Protein AF-A0A523XLY7-F1 (afdb_monomer_lite)

Foldseek 3Di:
DFAKFWDFADAPPADGAWIWIDGPPDDTDIAGDVRPAPVNVVVSVVVSCVVDPQHEYEYAPDVVVSNCVNHVDPDLVVHQYFHLLLVCVVQHPDPDDDLVVLCVVVVPDDDDDDDSVLLNCLCPVPDPVSVVSNVSRSNSSSVSRVVSVVCCCPVRVDDPVNRSVRGD

Organism: NCBI:txid2250710

Secondary structure (DSSP, 8-state):
---EEEEEEEETTTEEEEEEEEETTS--EEEEGGG--HHHHHHHHHHHHTTSSS-EEEESSSHHHHHHHHHT--HHHHSEEEEHHHHHHHHS--S---HHHHHHHTT---S----HHHHHHHHHT--HHHHHHHHHHHHHHHHHHHHHHHHHHHHS---HHHHHHT--

Radius of gyration: 15.51 Å; chains: 1; bounding box: 39×37×37 Å

pLDDT: mean 92.85, std 6.53, range [57.5, 97.5]

Sequence (168 aa):
MADVFIDCEWVSGEYLTILGAYSFGQRKLQLYDKTLTAGRFTRFLARCCARAPGVFLFAHGPDIGRIERYFGLDLKKQYCCVNTQTAFRKFTNFRNVSLDHLEKHFGLPRRHILSATDIDVLWTSGNRTDRRQVLEYNHEDCMNLWRLIRILKREHGITKAELKSIAM

InterPro domains:
  IPR012337 Ribonuclease H-like superfamily [SSF53098] (76-152)
  IPR036397 Ribonuclease H superfamily [G3DSA:3.30.420.10] (62-167)
  IPR038720 YprB, ribonuclease H-like domain [PF13482] (5-151)

Structure (mmCIF, N/CA/C/O backbone):
data_AF-A0A523XLY7-F1
#
_entry.id   AF-A0A523XLY7-F1
#
loop_
_atom_site.group_PDB
_atom_site.id
_atom_site.type_symbol
_atom_site.label_atom_id
_atom_site.label_alt_id
_atom_site.label_comp_id
_atom_site.label_asym_id
_atom_site.label_entity_id
_atom_site.label_seq_id
_atom_site.pdbx_PDB_ins_code
_atom_site.Cartn_x
_atom_site.Cartn_y
_atom_site.Cartn_z
_atom_site.occupancy
_atom_site.B_iso_or_equiv
_atom_site.auth_seq_id
_atom_site.auth_comp_id
_atom_site.auth_asym_id
_atom_site.auth_atom_id
_atom_site.pdbx_PDB_model_num
ATOM 1 N N . MET A 1 1 ? -3.424 -10.387 13.607 1.00 57.50 1 MET A N 1
ATOM 2 C CA . MET A 1 1 ? -4.388 -10.030 12.541 1.00 57.50 1 MET A CA 1
ATOM 3 C C . MET A 1 1 ? -3.685 -10.105 11.203 1.00 57.50 1 MET A C 1
ATOM 5 O O . MET A 1 1 ? -2.548 -9.658 11.136 1.00 57.50 1 MET A O 1
ATOM 9 N N . ALA A 1 2 ? -4.339 -10.671 10.190 1.00 82.81 2 ALA A N 1
ATOM 10 C CA . ALA A 1 2 ? -3.799 -10.846 8.839 1.00 82.81 2 ALA A CA 1
ATOM 11 C C . ALA A 1 2 ? -4.190 -9.690 7.893 1.00 82.81 2 ALA A C 1
ATOM 13 O O . ALA A 1 2 ? -4.467 -9.926 6.722 1.00 82.81 2 ALA A O 1
ATOM 14 N N . ASP A 1 3 ? -4.270 -8.464 8.428 1.00 93.81 3 ASP A N 1
ATOM 15 C CA . ASP A 1 3 ? -4.510 -7.260 7.623 1.00 93.81 3 ASP A CA 1
ATOM 16 C C . ASP A 1 3 ? -3.391 -7.102 6.588 1.00 93.81 3 ASP A C 1
ATOM 18 O O . ASP A 1 3 ? -2.232 -7.429 6.871 1.00 93.81 3 ASP A O 1
ATOM 22 N N . VAL A 1 4 ? -3.742 -6.591 5.411 1.00 95.81 4 VAL A N 1
ATOM 23 C CA . VAL A 1 4 ? -2.815 -6.414 4.294 1.00 95.81 4 VAL A CA 1
ATOM 24 C C . VAL A 1 4 ? -2.578 -4.927 4.063 1.00 95.81 4 VAL A C 1
ATOM 26 O O . VAL A 1 4 ? -3.523 -4.150 3.998 1.00 95.81 4 VAL A O 1
ATOM 29 N N . PHE A 1 5 ? -1.316 -4.545 3.925 1.00 96.81 5 PHE A N 1
ATOM 30 C CA . PHE A 1 5 ? -0.851 -3.177 3.720 1.00 96.81 5 PHE A CA 1
ATOM 31 C C . PHE A 1 5 ? -0.189 -3.115 2.357 1.00 96.81 5 PHE A C 1
ATOM 33 O O . PHE A 1 5 ? 0.734 -3.888 2.103 1.00 96.81 5 PHE A O 1
ATOM 40 N N . ILE A 1 6 ? -0.716 -2.272 1.481 1.00 97.31 6 ILE A N 1
ATOM 41 C CA . ILE A 1 6 ? -0.417 -2.243 0.055 1.00 97.31 6 ILE A CA 1
ATOM 42 C C . ILE A 1 6 ? 0.145 -0.874 -0.287 1.00 97.31 6 ILE A C 1
ATOM 44 O O . ILE A 1 6 ? -0.385 0.138 0.172 1.00 97.31 6 ILE A O 1
ATOM 48 N N . ASP A 1 7 ? 1.178 -0.886 -1.113 1.00 96.75 7 ASP A N 1
ATOM 49 C CA . ASP A 1 7 ? 1.791 0.305 -1.678 1.00 96.75 7 ASP A CA 1
ATOM 50 C C . ASP A 1 7 ? 2.212 0.029 -3.128 1.00 96.75 7 ASP A C 1
ATOM 52 O O . ASP A 1 7 ? 2.658 -1.084 -3.448 1.00 96.75 7 ASP A O 1
ATOM 56 N N . CYS A 1 8 ? 2.022 1.003 -4.015 1.00 95.31 8 CYS A N 1
ATOM 57 C CA . CYS A 1 8 ? 2.302 0.867 -5.441 1.00 95.31 8 CYS A CA 1
ATOM 58 C C . CYS A 1 8 ? 3.217 1.969 -5.967 1.00 95.31 8 CYS A C 1
ATOM 60 O O . CYS A 1 8 ? 2.918 3.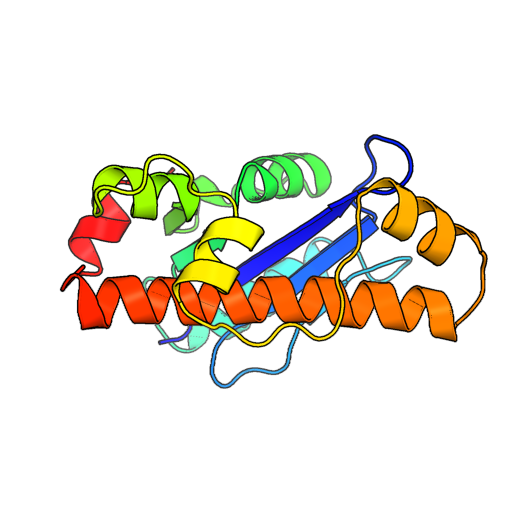148 -5.805 1.00 95.31 8 CYS A O 1
ATOM 62 N N . GLU A 1 9 ? 4.213 1.569 -6.757 1.00 93.56 9 GLU A N 1
ATOM 63 C CA . GLU A 1 9 ? 5.060 2.503 -7.498 1.00 93.56 9 GLU A CA 1
ATOM 64 C C . GLU A 1 9 ? 4.681 2.569 -8.973 1.00 93.56 9 GLU A C 1
ATOM 66 O O . GLU A 1 9 ? 4.384 1.553 -9.623 1.00 93.56 9 GLU A O 1
ATOM 71 N N . TRP A 1 10 ? 4.748 3.787 -9.503 1.00 87.12 10 TRP A N 1
ATOM 72 C CA . TRP A 1 10 ? 4.351 4.145 -10.858 1.00 87.12 10 TRP A CA 1
ATOM 73 C C . TRP A 1 10 ? 5.535 4.814 -11.541 1.00 87.12 10 TRP A C 1
ATOM 75 O O . TRP A 1 10 ? 5.907 5.920 -11.163 1.00 87.12 10 TRP A O 1
ATOM 85 N N . VAL A 1 11 ? 6.116 4.143 -12.533 1.00 82.69 11 VAL A N 1
ATOM 86 C CA . VAL A 1 11 ? 7.225 4.688 -13.318 1.00 82.69 11 VAL A CA 1
ATOM 87 C C . VAL A 1 11 ? 6.699 5.206 -14.650 1.00 82.69 11 VAL A C 1
ATOM 89 O O . VAL A 1 11 ? 5.851 4.566 -15.278 1.00 82.69 11 VAL A O 1
ATOM 92 N N . SER A 1 12 ? 7.203 6.357 -15.097 1.00 74.62 12 SER A N 1
ATOM 93 C CA . SER A 1 12 ? 6.846 6.962 -16.392 1.00 74.62 12 SER A CA 1
ATOM 94 C C . SER A 1 12 ? 5.341 7.222 -16.568 1.00 74.62 12 SER A C 1
ATOM 96 O O . SER A 1 12 ? 4.767 7.009 -17.635 1.00 74.62 12 SER A O 1
ATOM 98 N N . GLY A 1 13 ? 4.688 7.700 -15.511 1.00 66.81 13 GLY A N 1
ATOM 99 C CA . GLY A 1 13 ? 3.383 8.351 -15.610 1.00 66.81 13 GLY A CA 1
ATOM 100 C C . GLY A 1 13 ? 2.163 7.483 -15.318 1.00 66.81 13 GLY A C 1
ATOM 101 O O . GLY A 1 13 ? 1.298 7.974 -14.604 1.00 66.81 13 GLY A O 1
ATOM 102 N N . GLU A 1 14 ? 2.043 6.234 -15.793 1.00 60.19 14 GLU A N 1
ATOM 103 C CA . GLU A 1 14 ? 0.749 5.518 -15.650 1.00 60.19 14 GLU A CA 1
ATOM 104 C C . GLU A 1 14 ? 0.785 3.991 -15.479 1.00 60.19 14 GLU A C 1
ATOM 106 O O . GLU A 1 14 ? -0.225 3.408 -15.072 1.00 60.19 14 GLU A O 1
ATOM 111 N N . TYR A 1 15 ? 1.904 3.304 -15.723 1.00 73.25 15 TYR A N 1
ATOM 112 C CA . TYR A 1 15 ? 1.916 1.842 -15.614 1.00 73.25 15 TYR A CA 1
ATOM 113 C C . TYR A 1 15 ? 2.251 1.402 -14.186 1.00 73.25 15 TYR A C 1
ATOM 115 O O . TYR A 1 15 ? 3.278 1.803 -13.631 1.00 73.25 15 TYR A O 1
ATOM 123 N N . LEU A 1 16 ? 1.399 0.559 -13.583 1.00 84.94 16 LEU A N 1
ATOM 124 C CA . LEU A 1 16 ? 1.731 -0.103 -12.317 1.00 84.94 16 LEU A CA 1
ATOM 125 C C . LEU A 1 16 ? 3.053 -0.819 -12.529 1.00 84.94 16 LEU A C 1
ATOM 127 O O . LEU A 1 16 ? 3.149 -1.709 -13.370 1.00 84.94 16 LEU A O 1
ATOM 131 N N . THR A 1 17 ? 4.080 -0.391 -11.811 1.00 90.75 17 THR A N 1
ATOM 132 C CA . THR A 1 17 ? 5.438 -0.881 -12.034 1.00 90.75 17 THR A CA 1
ATOM 133 C C . THR A 1 17 ? 5.833 -1.832 -10.922 1.00 90.75 17 THR A C 1
ATOM 135 O O . THR A 1 17 ? 6.392 -2.903 -11.175 1.00 90.75 17 THR A O 1
ATOM 138 N N . ILE A 1 18 ? 5.478 -1.466 -9.692 1.00 95.06 18 ILE A N 1
ATOM 139 C CA . ILE A 1 18 ? 5.724 -2.267 -8.503 1.00 95.06 18 ILE A CA 1
ATOM 140 C C . ILE A 1 18 ? 4.448 -2.292 -7.677 1.00 95.06 18 ILE A C 1
ATOM 142 O O . ILE A 1 18 ? 3.858 -1.253 -7.409 1.00 95.06 18 ILE A O 1
ATOM 146 N N . LEU A 1 19 ? 4.045 -3.484 -7.251 1.00 97.06 19 LEU A N 1
ATOM 147 C CA . LEU A 1 19 ? 3.040 -3.677 -6.215 1.00 97.06 19 LEU A CA 1
ATOM 148 C C . LEU A 1 19 ? 3.710 -4.342 -5.018 1.00 97.06 19 LEU A C 1
ATOM 150 O O . LEU A 1 19 ? 4.097 -5.515 -5.080 1.00 97.06 19 LEU A O 1
ATOM 154 N N . GLY A 1 20 ? 3.815 -3.596 -3.928 1.00 97.44 20 GLY A N 1
ATOM 155 C CA . GLY A 1 20 ? 4.193 -4.083 -2.613 1.00 97.44 20 GLY A CA 1
ATOM 156 C C . GLY A 1 20 ? 2.962 -4.498 -1.816 1.00 97.44 20 GLY A C 1
ATOM 157 O O . GLY A 1 20 ? 1.923 -3.842 -1.850 1.00 97.44 20 GLY A O 1
ATOM 158 N N . ALA A 1 21 ? 3.064 -5.605 -1.085 1.00 97.06 21 ALA A N 1
ATOM 159 C CA . ALA A 1 21 ? 2.098 -5.931 -0.050 1.00 97.06 21 ALA A CA 1
ATOM 160 C C . ALA A 1 21 ? 2.766 -6.593 1.159 1.00 97.06 21 ALA A C 1
ATOM 162 O O . ALA A 1 21 ? 3.637 -7.465 1.047 1.00 97.06 21 ALA A O 1
ATOM 163 N N . TYR A 1 22 ? 2.311 -6.205 2.342 1.00 95.56 22 TYR A N 1
ATOM 164 C CA . TYR A 1 22 ? 2.765 -6.725 3.621 1.00 95.56 22 TYR A CA 1
ATOM 165 C C . TYR A 1 22 ? 1.580 -7.215 4.451 1.00 95.56 22 TYR A C 1
ATOM 167 O O . TYR A 1 22 ? 0.531 -6.588 4.491 1.00 95.56 22 TYR A O 1
ATOM 175 N N . SER A 1 23 ? 1.755 -8.336 5.146 1.00 93.56 23 SER A N 1
ATOM 176 C CA . SER A 1 23 ? 0.826 -8.820 6.168 1.00 93.56 23 SER A CA 1
ATOM 177 C C . SER A 1 23 ? 1.646 -9.377 7.320 1.00 93.56 23 SER A C 1
ATOM 179 O O . SER A 1 23 ? 2.569 -10.168 7.110 1.00 93.56 23 SER A O 1
ATOM 181 N N . PHE A 1 24 ? 1.292 -9.015 8.552 1.00 88.56 24 PHE A N 1
ATOM 182 C CA . PHE A 1 24 ? 2.015 -9.487 9.732 1.00 88.56 24 PHE A CA 1
ATOM 183 C C . PHE A 1 24 ? 1.993 -11.024 9.822 1.00 88.56 24 PHE A C 1
ATOM 185 O O . PHE A 1 24 ? 0.941 -11.654 9.687 1.00 88.56 24 PHE A O 1
ATOM 192 N N . GLY A 1 25 ? 3.159 -11.635 10.048 1.00 82.19 25 GLY A N 1
ATOM 193 C CA . GLY A 1 25 ? 3.312 -13.094 10.110 1.00 82.19 25 GLY A CA 1
ATOM 194 C C . GLY A 1 25 ? 3.275 -13.814 8.752 1.00 82.19 25 GLY A C 1
ATOM 195 O O . GLY A 1 25 ? 3.150 -15.041 8.728 1.00 82.19 25 GLY A O 1
ATOM 196 N N . GLN A 1 26 ? 3.358 -13.082 7.636 1.00 78.00 26 GLN A N 1
ATOM 197 C CA . GLN A 1 26 ? 3.558 -13.602 6.277 1.00 78.00 26 GLN A CA 1
ATOM 198 C C . GLN A 1 26 ? 4.867 -13.059 5.684 1.00 78.00 26 GLN A C 1
ATOM 200 O O . GLN A 1 26 ? 5.437 -12.084 6.174 1.00 78.00 26 GLN A O 1
ATOM 205 N N . ARG A 1 27 ? 5.344 -13.690 4.604 1.00 74.25 27 ARG A N 1
ATOM 206 C CA . ARG A 1 27 ? 6.435 -13.135 3.792 1.00 74.25 27 ARG A CA 1
ATOM 207 C C . ARG A 1 27 ? 5.925 -11.932 2.997 1.00 74.25 27 ARG A C 1
ATOM 209 O O . ARG A 1 27 ? 4.796 -11.958 2.513 1.00 74.25 27 ARG A O 1
ATOM 216 N N . LYS A 1 28 ? 6.779 -10.915 2.844 1.00 88.56 28 LYS A N 1
ATOM 217 C CA . LYS A 1 28 ? 6.533 -9.770 1.959 1.00 88.56 28 LYS A CA 1
ATOM 218 C C . LYS A 1 28 ? 6.194 -10.236 0.539 1.00 88.56 28 LYS A C 1
ATOM 220 O O . LYS A 1 28 ? 6.795 -11.196 0.049 1.00 88.56 28 LYS A O 1
ATOM 225 N N . LEU A 1 29 ? 5.263 -9.548 -0.112 1.00 95.06 29 LEU A N 1
ATOM 226 C CA . LEU A 1 29 ? 4.994 -9.677 -1.538 1.00 95.06 29 LEU A CA 1
ATOM 227 C C . LEU A 1 29 ? 5.517 -8.425 -2.234 1.00 95.06 29 LEU A C 1
ATOM 229 O O . LEU A 1 29 ? 5.206 -7.317 -1.815 1.00 95.06 29 LEU A O 1
ATOM 233 N N . GLN A 1 30 ? 6.292 -8.610 -3.295 1.00 96.62 30 GLN A N 1
ATOM 234 C CA . GLN A 1 30 ? 6.648 -7.538 -4.216 1.00 96.62 30 GLN A CA 1
ATOM 235 C C . GLN A 1 30 ? 6.505 -8.093 -5.624 1.00 96.62 30 GLN A C 1
ATOM 237 O O . GLN A 1 30 ? 7.129 -9.104 -5.957 1.00 96.62 30 GLN A O 1
ATOM 242 N N . LEU A 1 31 ? 5.625 -7.486 -6.410 1.00 96.56 31 LEU A N 1
ATOM 243 C CA . LEU A 1 31 ? 5.357 -7.868 -7.785 1.00 96.56 31 LEU A CA 1
ATOM 244 C C . LEU A 1 31 ? 5.833 -6.754 -8.714 1.00 96.56 31 LEU A C 1
ATOM 246 O O . LEU A 1 31 ? 5.477 -5.602 -8.522 1.00 96.56 31 LEU A O 1
ATOM 250 N N . TYR A 1 32 ? 6.632 -7.117 -9.706 1.00 95.00 32 TYR A N 1
ATOM 251 C CA . TYR A 1 32 ? 7.203 -6.237 -10.728 1.00 95.00 32 TYR A CA 1
ATOM 252 C C . TYR A 1 32 ? 7.600 -7.053 -11.970 1.00 95.00 32 TYR A C 1
ATOM 254 O O . TYR A 1 32 ? 7.709 -8.287 -11.907 1.00 95.00 32 TYR A O 1
ATOM 262 N N . ASP A 1 33 ? 7.816 -6.394 -13.107 1.00 92.31 33 ASP A N 1
ATOM 263 C CA . ASP A 1 33 ? 8.094 -7.035 -14.403 1.00 92.31 33 ASP A CA 1
ATOM 264 C C . ASP A 1 33 ? 7.093 -8.177 -14.698 1.00 92.31 33 ASP A C 1
ATOM 266 O O . ASP A 1 33 ? 5.896 -8.082 -14.429 1.00 92.31 33 ASP A O 1
ATOM 270 N N . LYS A 1 34 ? 7.588 -9.331 -15.162 1.00 93.94 34 LYS A N 1
ATOM 271 C CA . LYS A 1 34 ? 6.804 -10.545 -15.444 1.00 93.94 34 LYS A CA 1
ATOM 272 C C . LYS A 1 34 ? 6.078 -11.116 -14.222 1.00 93.94 34 LYS A C 1
ATOM 274 O O . LYS A 1 34 ? 5.293 -12.053 -14.353 1.00 93.94 34 LYS A O 1
ATOM 279 N N . THR A 1 35 ? 6.386 -10.639 -13.015 1.00 95.81 35 THR A N 1
ATOM 280 C CA . THR A 1 35 ? 5.742 -11.118 -11.790 1.00 95.81 35 THR A CA 1
ATOM 281 C C . THR A 1 35 ? 4.478 -10.349 -11.431 1.00 95.81 35 THR A C 1
ATOM 283 O O . THR A 1 35 ? 3.646 -10.893 -10.697 1.00 95.81 35 THR A O 1
ATOM 286 N N . LEU A 1 36 ? 4.299 -9.156 -12.001 1.00 95.75 36 LEU A N 1
ATOM 287 C CA . LEU A 1 36 ? 3.145 -8.291 -11.811 1.00 95.75 36 LEU A CA 1
ATOM 288 C C . LEU A 1 36 ? 1.911 -8.856 -12.515 1.00 95.75 36 LEU A C 1
ATOM 290 O O . LEU A 1 36 ? 1.595 -8.541 -13.653 1.00 95.75 36 LEU A O 1
ATOM 294 N N . THR A 1 37 ? 1.232 -9.765 -11.819 1.00 96.31 37 THR A N 1
ATOM 295 C CA . THR A 1 37 ? 0.091 -10.513 -12.349 1.00 96.31 37 THR A CA 1
ATOM 296 C C . THR A 1 37 ? -1.020 -10.599 -11.312 1.00 96.31 37 THR A C 1
ATOM 298 O O . THR A 1 37 ? -0.758 -10.867 -10.132 1.00 96.31 37 THR A O 1
ATOM 301 N N . ALA A 1 38 ? -2.268 -10.473 -11.771 1.00 96.56 38 ALA A N 1
ATOM 302 C CA . ALA A 1 38 ? -3.457 -10.586 -10.928 1.00 96.56 38 ALA A CA 1
ATOM 303 C C . ALA A 1 38 ? -3.452 -11.899 -10.130 1.00 96.56 38 ALA A C 1
ATOM 305 O O . ALA A 1 38 ? -3.620 -11.895 -8.916 1.00 96.56 38 ALA A O 1
ATOM 306 N N . GLY A 1 39 ? -3.140 -13.024 -10.784 1.00 97.44 39 GLY A N 1
ATOM 307 C CA . GLY A 1 39 ? -3.122 -14.344 -10.147 1.00 97.44 39 GLY A CA 1
ATOM 308 C C . GLY A 1 39 ? -2.077 -14.510 -9.036 1.00 97.44 39 GLY A C 1
ATOM 309 O O . GLY A 1 39 ? -2.242 -15.345 -8.146 1.00 97.44 39 GLY A O 1
ATOM 310 N N . ARG A 1 40 ? -0.964 -13.764 -9.048 1.00 96.50 40 ARG A N 1
ATOM 311 C CA . ARG A 1 40 ? -0.021 -13.766 -7.912 1.00 96.50 40 ARG A CA 1
ATOM 312 C C . ARG A 1 40 ? -0.547 -12.923 -6.761 1.00 96.50 40 ARG A C 1
ATOM 314 O O . ARG A 1 40 ? -0.470 -13.375 -5.620 1.00 96.50 40 ARG A O 1
ATOM 321 N N . PHE A 1 41 ? -1.123 -11.766 -7.067 1.00 96.44 41 PHE A N 1
ATOM 322 C CA . PHE A 1 41 ? -1.703 -10.887 -6.064 1.00 96.44 41 PHE A CA 1
ATOM 323 C C . PHE A 1 41 ? -2.912 -11.528 -5.362 1.00 96.44 41 PHE A C 1
ATOM 325 O O . PHE A 1 41 ? -2.923 -11.640 -4.138 1.00 96.44 41 PHE A O 1
ATOM 332 N N . THR A 1 42 ? -3.872 -12.078 -6.107 1.00 95.25 42 THR A N 1
ATOM 333 C CA . THR A 1 42 ? -5.063 -12.733 -5.536 1.00 95.25 42 THR A CA 1
ATOM 334 C C . THR A 1 42 ? -4.712 -13.968 -4.708 1.00 95.25 42 THR A C 1
ATOM 336 O O . THR A 1 42 ? -5.287 -14.174 -3.642 1.00 95.25 42 THR A O 1
ATOM 339 N N . ARG A 1 43 ? -3.709 -14.764 -5.115 1.00 94.31 43 ARG A N 1
ATOM 340 C CA . ARG A 1 43 ? -3.206 -15.884 -4.295 1.00 94.31 43 ARG A CA 1
ATOM 341 C C . ARG A 1 43 ? -2.608 -15.422 -2.971 1.00 94.31 43 ARG A C 1
ATOM 343 O O . ARG A 1 43 ? -2.763 -16.116 -1.968 1.00 94.31 43 ARG A O 1
ATOM 350 N N . PHE A 1 44 ? -1.916 -14.286 -2.956 1.00 93.88 44 PHE A N 1
ATOM 351 C CA . PHE A 1 44 ? -1.422 -13.703 -1.713 1.00 93.88 44 PHE A CA 1
ATOM 352 C C . PHE A 1 44 ? -2.586 -13.267 -0.812 1.00 93.88 44 PHE A C 1
ATOM 354 O O . PHE A 1 44 ? -2.635 -13.682 0.346 1.00 93.88 44 PHE A O 1
ATOM 361 N N . LEU A 1 45 ? -3.573 -12.546 -1.357 1.00 93.00 45 LEU A N 1
ATOM 362 C CA . LEU A 1 45 ? -4.767 -12.134 -0.609 1.00 93.00 45 LEU A CA 1
ATOM 363 C C . LEU A 1 45 ? -5.540 -13.331 -0.039 1.00 93.00 45 LEU A C 1
ATOM 365 O O . LEU A 1 45 ? -5.882 -13.334 1.143 1.00 93.00 45 LEU A O 1
ATOM 369 N N . ALA A 1 46 ? -5.745 -14.389 -0.830 1.00 91.44 46 ALA A N 1
ATOM 370 C CA . ALA A 1 46 ? -6.417 -15.610 -0.387 1.00 91.44 46 ALA A CA 1
ATOM 371 C C . ALA A 1 46 ? -5.698 -16.271 0.802 1.00 91.44 46 ALA A C 1
ATOM 373 O O . ALA A 1 46 ? -6.338 -16.682 1.771 1.00 91.44 46 ALA A O 1
ATOM 374 N N . ARG A 1 47 ? -4.357 -16.314 0.783 1.00 90.00 47 ARG A N 1
ATOM 375 C CA . ARG A 1 47 ? -3.551 -16.832 1.904 1.00 90.00 47 ARG A CA 1
ATOM 376 C C . ARG A 1 47 ? -3.666 -15.977 3.162 1.00 90.00 47 ARG A C 1
ATOM 378 O O . ARG A 1 47 ? -3.609 -16.522 4.263 1.00 90.00 47 ARG A O 1
ATOM 385 N N . CYS A 1 48 ? -3.794 -14.659 3.029 1.00 90.00 48 CYS A N 1
ATOM 386 C CA . CYS A 1 48 ? -4.048 -13.779 4.169 1.00 90.00 48 CYS A CA 1
ATOM 387 C C . CYS A 1 48 ? -5.448 -14.021 4.751 1.00 90.00 48 CYS A C 1
ATOM 389 O O . CYS A 1 48 ? -5.581 -14.190 5.963 1.00 90.00 48 CYS A O 1
ATOM 391 N N . CYS A 1 49 ? -6.465 -14.144 3.896 1.00 86.19 49 CYS A N 1
ATOM 392 C CA . CYS A 1 49 ? -7.858 -14.347 4.304 1.00 86.19 49 CYS A CA 1
ATOM 393 C C . CYS A 1 49 ? -8.110 -15.701 4.968 1.00 86.19 49 CYS A C 1
ATOM 395 O O . CYS A 1 49 ? -8.843 -15.769 5.951 1.00 86.19 49 CYS A O 1
ATOM 397 N N . ALA A 1 50 ? -7.446 -16.766 4.511 1.00 85.31 50 ALA A N 1
ATOM 398 C CA . ALA A 1 50 ? -7.553 -18.091 5.123 1.00 85.31 50 ALA A CA 1
ATOM 399 C C . ALA A 1 50 ? -7.147 -18.111 6.612 1.00 85.31 50 ALA A C 1
ATOM 401 O O . ALA A 1 50 ? -7.555 -18.997 7.354 1.00 85.31 50 ALA A O 1
ATOM 402 N N . ARG A 1 51 ? -6.347 -17.135 7.067 1.00 75.94 51 ARG A N 1
ATOM 403 C CA . ARG A 1 51 ? -5.881 -17.045 8.460 1.00 75.94 51 ARG A CA 1
ATOM 404 C C . ARG A 1 51 ? -6.809 -16.248 9.368 1.00 75.94 51 ARG A C 1
ATOM 406 O O . ARG A 1 51 ? -6.685 -16.360 10.585 1.00 75.94 51 ARG A O 1
ATOM 413 N N . ALA A 1 52 ? -7.658 -15.389 8.810 1.00 75.94 52 ALA A N 1
ATOM 414 C CA . ALA A 1 52 ? -8.563 -14.554 9.585 1.00 75.94 52 ALA A CA 1
ATOM 415 C C . ALA A 1 52 ? -9.722 -14.059 8.705 1.00 75.94 52 ALA A C 1
ATOM 417 O O . ALA A 1 52 ? -9.467 -13.322 7.754 1.00 75.94 52 ALA A O 1
ATOM 418 N N . PRO A 1 53 ? -10.987 -14.372 9.027 1.00 74.75 53 PRO A N 1
ATOM 419 C CA . PRO A 1 53 ? -12.116 -13.727 8.367 1.00 74.75 53 PRO A CA 1
ATOM 420 C C . PRO A 1 53 ? -12.130 -12.217 8.668 1.00 74.75 53 PRO A C 1
ATOM 422 O O . PRO A 1 53 ? -11.761 -11.778 9.762 1.00 74.75 53 PRO A O 1
ATOM 425 N N . GLY A 1 54 ? -12.554 -11.414 7.686 1.00 81.25 54 GLY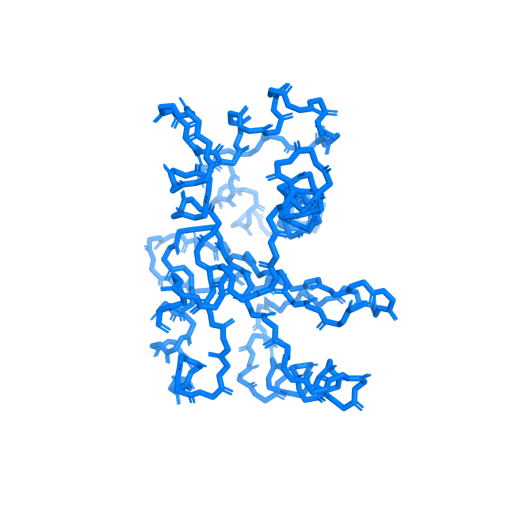 A N 1
ATOM 426 C CA . GLY A 1 54 ? -12.623 -9.952 7.809 1.00 81.25 54 GLY A CA 1
ATOM 427 C C . GLY A 1 54 ? -11.265 -9.245 7.710 1.00 81.25 54 GLY A C 1
ATOM 428 O O . GLY A 1 54 ? -10.977 -8.363 8.521 1.00 81.25 54 GLY A O 1
ATOM 429 N N . VAL A 1 55 ? -10.425 -9.656 6.752 1.00 88.56 55 VAL A N 1
ATOM 430 C CA . VAL A 1 55 ? -9.168 -8.968 6.408 1.00 88.56 55 VAL A CA 1
ATOM 431 C C . VAL A 1 55 ? -9.459 -7.571 5.870 1.00 88.56 55 VAL A C 1
ATOM 433 O O . VAL A 1 55 ? -10.306 -7.395 4.994 1.00 88.56 55 VAL A O 1
ATOM 436 N N . PHE A 1 56 ? -8.716 -6.592 6.378 1.00 95.19 56 PHE A N 1
ATOM 437 C CA . PHE A 1 56 ? -8.691 -5.244 5.829 1.00 95.19 56 PHE A CA 1
ATOM 438 C C . PHE A 1 56 ? -7.557 -5.108 4.815 1.00 95.19 56 PHE A C 1
ATOM 440 O O . PHE A 1 56 ? -6.461 -5.635 5.035 1.00 95.19 56 PHE A O 1
ATOM 447 N N . LEU A 1 57 ? -7.817 -4.371 3.736 1.00 96.69 57 LEU A N 1
ATOM 448 C CA . LEU A 1 57 ? -6.789 -3.909 2.808 1.00 96.69 57 LEU A CA 1
ATOM 449 C C . LEU A 1 57 ? -6.534 -2.428 3.074 1.00 96.69 57 LEU A C 1
ATOM 451 O O . LEU A 1 57 ? -7.422 -1.602 2.881 1.00 96.69 57 LEU A O 1
ATOM 455 N N . PHE A 1 58 ? -5.331 -2.093 3.514 1.00 97.50 58 PHE A N 1
ATOM 456 C CA . PHE A 1 58 ? -4.905 -0.723 3.753 1.00 97.50 58 PHE A CA 1
ATOM 457 C C . PHE A 1 58 ? -4.013 -0.252 2.616 1.00 97.50 58 PHE A C 1
ATOM 459 O O . PHE A 1 58 ? -3.072 -0.948 2.248 1.00 97.50 58 PHE A O 1
ATOM 466 N N . ALA A 1 59 ? -4.277 0.948 2.116 1.00 97.06 59 ALA A N 1
ATOM 467 C CA . ALA A 1 59 ? -3.395 1.644 1.189 1.00 97.06 59 ALA A CA 1
ATOM 468 C C . ALA A 1 59 ? -3.315 3.127 1.548 1.00 97.06 59 ALA A C 1
ATOM 470 O O . ALA A 1 59 ? -4.215 3.670 2.202 1.00 97.06 59 ALA A O 1
ATOM 471 N N . HIS A 1 60 ? -2.241 3.788 1.129 1.00 93.44 60 HIS A N 1
ATOM 472 C CA . HIS A 1 60 ? -2.087 5.227 1.282 1.00 93.44 60 HIS A CA 1
ATOM 473 C C . HIS A 1 60 ? -2.428 5.924 -0.035 1.00 93.44 60 HIS A C 1
ATOM 475 O O . HIS A 1 60 ? -1.661 5.884 -0.984 1.00 93.44 60 HIS A O 1
ATOM 481 N N . GLY A 1 61 ? -3.596 6.564 -0.120 1.00 88.81 61 GLY A N 1
ATOM 482 C CA . GLY A 1 61 ? -4.013 7.223 -1.362 1.00 88.81 61 GLY A CA 1
ATOM 483 C C . GLY A 1 61 ? -4.793 6.305 -2.325 1.00 88.81 61 GLY A C 1
ATOM 484 O O . GLY A 1 61 ? -5.632 5.523 -1.869 1.00 88.81 61 GLY A O 1
ATOM 485 N N . PRO A 1 62 ? -4.637 6.457 -3.656 1.00 89.69 62 PRO A N 1
ATOM 486 C CA . PRO A 1 62 ? -5.566 5.904 -4.647 1.00 89.69 62 PRO A CA 1
ATOM 487 C C . PRO A 1 62 ? -5.297 4.445 -5.059 1.00 89.69 62 PRO A C 1
ATOM 489 O O . PRO A 1 62 ? -6.018 3.927 -5.918 1.00 89.69 62 PRO A O 1
ATOM 492 N N . ASP A 1 63 ? -4.285 3.786 -4.490 1.00 91.44 63 ASP A N 1
ATOM 493 C CA . ASP A 1 63 ? -3.716 2.537 -5.014 1.00 91.44 63 ASP A CA 1
ATOM 494 C C . ASP A 1 63 ? -4.732 1.424 -5.230 1.00 91.44 63 ASP A C 1
ATOM 496 O O . ASP A 1 63 ? -4.740 0.823 -6.298 1.00 91.44 63 ASP A O 1
ATOM 500 N N . ILE A 1 64 ? -5.656 1.195 -4.290 1.00 94.12 64 ILE A N 1
ATOM 501 C CA . ILE A 1 64 ? -6.681 0.145 -4.433 1.00 94.12 64 ILE A CA 1
ATOM 502 C C . ILE A 1 64 ? -7.458 0.317 -5.741 1.00 94.12 64 ILE A C 1
ATOM 504 O O . ILE A 1 64 ? -7.562 -0.621 -6.524 1.00 94.12 64 ILE A O 1
ATOM 508 N N . GLY A 1 65 ? -7.934 1.531 -6.030 1.00 92.56 65 GLY A N 1
ATOM 509 C CA . GLY A 1 65 ? -8.680 1.800 -7.260 1.00 92.56 65 GLY A CA 1
ATOM 510 C C . GLY A 1 65 ? -7.819 1.748 -8.526 1.00 92.56 65 GLY A C 1
ATOM 511 O O . GLY A 1 65 ? -8.349 1.583 -9.624 1.00 92.56 65 GLY A O 1
ATOM 512 N N . ARG A 1 66 ? -6.497 1.916 -8.416 1.00 91.56 66 ARG A N 1
ATOM 513 C CA . ARG A 1 66 ? -5.574 1.724 -9.545 1.00 91.56 66 ARG A CA 1
ATOM 514 C C . ARG A 1 66 ? -5.301 0.240 -9.790 1.00 91.56 66 ARG A C 1
ATOM 516 O O . ARG A 1 66 ? -5.333 -0.187 -10.937 1.00 91.56 66 ARG A O 1
ATOM 523 N N . ILE A 1 67 ? -5.126 -0.551 -8.732 1.00 93.94 67 ILE A N 1
ATOM 524 C CA . ILE A 1 67 ? -4.965 -2.009 -8.801 1.00 93.94 67 ILE A CA 1
ATOM 525 C C . ILE A 1 67 ? -6.215 -2.663 -9.402 1.00 93.94 67 ILE A C 1
ATOM 527 O O . ILE A 1 67 ? -6.086 -3.516 -10.277 1.00 93.94 67 ILE A O 1
ATOM 531 N N . GLU A 1 68 ? -7.414 -2.247 -8.975 1.00 94.56 68 GLU A N 1
ATOM 532 C CA . GLU A 1 68 ? -8.689 -2.717 -9.542 1.00 94.56 68 GLU A CA 1
ATOM 533 C C . GLU A 1 68 ? -8.733 -2.514 -11.059 1.00 94.56 68 GLU A C 1
ATOM 535 O O . GLU A 1 68 ? -9.003 -3.458 -11.797 1.00 94.56 68 GLU A O 1
ATOM 540 N N . ARG A 1 69 ? -8.387 -1.308 -11.532 1.00 92.75 69 ARG A N 1
ATOM 541 C CA . ARG A 1 69 ? -8.339 -0.984 -12.965 1.00 92.75 69 ARG A CA 1
ATOM 542 C C . ARG A 1 69 ? -7.270 -1.774 -13.714 1.00 92.75 69 ARG A C 1
ATOM 544 O O . ARG A 1 69 ? -7.540 -2.270 -14.799 1.00 92.75 69 ARG A O 1
ATOM 551 N N . TYR A 1 70 ? -6.079 -1.899 -13.136 1.00 92.62 70 TYR A N 1
ATOM 552 C CA . TYR A 1 70 ? -4.948 -2.565 -13.777 1.00 92.62 70 TYR A CA 1
ATOM 553 C C . TYR A 1 70 ? -5.164 -4.077 -13.933 1.00 92.62 70 TYR A C 1
ATOM 555 O O . TYR A 1 70 ? -4.840 -4.650 -14.968 1.00 92.62 70 TYR A O 1
ATOM 563 N N . PHE A 1 71 ? -5.726 -4.737 -12.917 1.00 94.75 71 PHE A N 1
ATOM 564 C CA . PHE A 1 71 ? -5.941 -6.187 -12.929 1.00 94.75 71 PHE A CA 1
ATOM 565 C C . PHE A 1 71 ? -7.367 -6.624 -13.283 1.00 94.75 71 PHE A C 1
ATOM 567 O O . PHE A 1 71 ? -7.597 -7.828 -13.389 1.00 94.75 71 PHE A O 1
ATOM 574 N N . GLY A 1 72 ? -8.320 -5.699 -13.429 1.00 95.12 72 GLY A N 1
ATOM 575 C CA . GLY A 1 72 ? -9.737 -6.036 -13.599 1.00 95.12 72 GLY A CA 1
ATOM 576 C C . GLY A 1 72 ? -10.319 -6.747 -12.372 1.00 95.12 72 GLY A C 1
ATOM 577 O O . GLY A 1 72 ? -10.999 -7.761 -12.508 1.00 95.12 72 GLY A O 1
ATOM 578 N N . LEU A 1 73 ? -9.994 -6.265 -11.169 1.00 95.00 73 LEU A N 1
ATOM 579 C CA . LEU A 1 73 ? -10.451 -6.838 -9.896 1.00 95.00 73 LEU A CA 1
ATOM 580 C C . LEU A 1 73 ? -11.517 -5.953 -9.239 1.00 95.00 73 LEU A C 1
ATOM 582 O O . LEU A 1 73 ? -11.478 -4.736 -9.372 1.00 95.00 73 LEU A O 1
ATOM 586 N N . ASP A 1 74 ? -12.401 -6.569 -8.454 1.00 94.56 74 ASP A N 1
ATOM 587 C CA . ASP A 1 74 ? -13.405 -5.895 -7.617 1.00 94.56 74 ASP A CA 1
ATOM 588 C C . ASP A 1 74 ? -12.992 -5.930 -6.128 1.00 94.56 74 ASP A C 1
ATOM 590 O O . ASP A 1 74 ? -13.668 -6.526 -5.284 1.00 94.56 74 ASP A O 1
ATOM 594 N N . LEU A 1 75 ? -11.845 -5.336 -5.782 1.00 94.69 75 LEU A N 1
ATOM 595 C CA . LEU A 1 75 ? -11.289 -5.405 -4.424 1.00 94.69 75 LEU A CA 1
ATOM 596 C C . LEU A 1 75 ? -12.217 -4.784 -3.375 1.00 94.69 75 LEU A C 1
ATOM 598 O O . LEU A 1 75 ? -12.422 -5.390 -2.325 1.00 94.69 75 LEU A O 1
ATOM 602 N N . LYS A 1 76 ? -12.817 -3.624 -3.656 1.00 93.94 76 LYS A N 1
ATOM 603 C CA . LYS A 1 76 ? -13.700 -2.916 -2.708 1.00 93.94 76 LYS A CA 1
ATOM 604 C C . LYS A 1 76 ? -15.002 -3.663 -2.430 1.00 93.94 76 LYS A C 1
ATOM 606 O O . LYS A 1 76 ? -15.566 -3.553 -1.350 1.00 93.94 76 LYS A O 1
ATOM 611 N N . LYS A 1 77 ? -15.475 -4.473 -3.385 1.00 92.12 77 LYS A N 1
ATOM 612 C CA . LYS A 1 77 ? -16.646 -5.341 -3.171 1.00 92.12 77 LYS A CA 1
ATOM 613 C C . LYS A 1 77 ? -16.299 -6.582 -2.348 1.00 92.12 77 L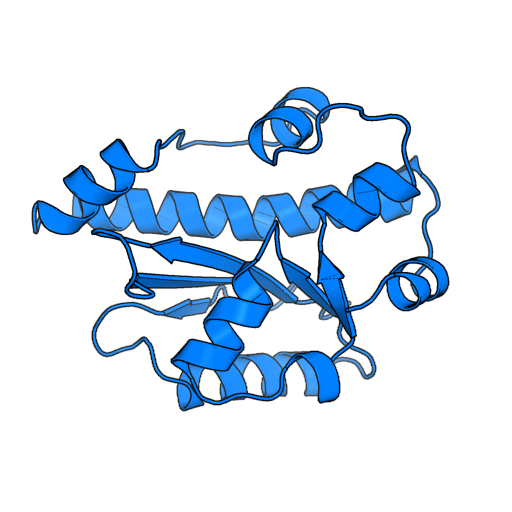YS A C 1
ATOM 615 O O . LYS A 1 77 ? -17.165 -7.122 -1.667 1.00 92.12 77 LYS A O 1
ATOM 620 N N . GLN A 1 78 ? -15.059 -7.061 -2.443 1.00 91.19 78 GLN A N 1
ATOM 621 C CA . GLN A 1 78 ? -14.620 -8.316 -1.824 1.00 91.19 78 GLN A CA 1
ATOM 622 C C . GLN A 1 78 ? -13.998 -8.125 -0.435 1.00 91.19 78 GLN A C 1
ATOM 624 O O . GLN A 1 78 ? -14.012 -9.054 0.375 1.00 91.19 78 GLN A O 1
ATOM 629 N N . TYR A 1 79 ? -13.454 -6.943 -0.146 1.00 93.50 79 TYR A N 1
ATOM 630 C CA . TYR A 1 79 ? -12.676 -6.674 1.059 1.00 93.50 79 TYR A CA 1
ATOM 631 C C . TYR A 1 79 ? -13.040 -5.337 1.702 1.00 93.50 79 TYR A C 1
ATOM 633 O O . TYR A 1 79 ? -13.513 -4.416 1.050 1.00 93.50 79 TYR A O 1
ATOM 641 N N . CYS A 1 80 ? -12.752 -5.204 3.000 1.00 94.69 80 CYS A N 1
ATOM 642 C CA . CYS A 1 80 ? -12.816 -3.910 3.680 1.00 94.69 80 CYS A CA 1
ATOM 643 C C . CYS A 1 80 ? -11.569 -3.089 3.321 1.00 94.69 80 CYS A C 1
ATOM 645 O O . CYS A 1 80 ? -10.515 -3.242 3.944 1.00 94.69 80 CYS A O 1
ATOM 647 N N . CYS A 1 81 ? -11.677 -2.245 2.299 1.00 96.50 81 CYS A N 1
ATOM 648 C CA . CYS A 1 81 ? -10.592 -1.381 1.847 1.00 96.50 81 CYS A CA 1
ATOM 649 C C . CYS A 1 81 ? -10.585 -0.065 2.628 1.00 96.50 81 CYS A C 1
ATOM 651 O O . CYS A 1 81 ? -11.573 0.657 2.628 1.00 96.50 81 CYS A O 1
ATOM 653 N N . VAL A 1 82 ? -9.471 0.280 3.271 1.00 97.44 82 VAL A N 1
ATOM 654 C CA . VAL A 1 82 ? -9.338 1.512 4.059 1.00 97.44 82 VAL A CA 1
ATOM 655 C C . VAL A 1 82 ? -8.173 2.338 3.538 1.00 97.44 82 VAL A C 1
ATOM 657 O O . VAL A 1 82 ? -7.022 1.899 3.532 1.00 97.44 82 VAL A O 1
ATOM 660 N N . ASN A 1 83 ? -8.469 3.577 3.157 1.00 96.81 83 ASN A N 1
ATOM 661 C CA . ASN A 1 83 ? -7.439 4.568 2.891 1.00 96.81 83 ASN A CA 1
ATOM 662 C C . ASN A 1 83 ? -6.896 5.108 4.222 1.00 96.81 83 ASN A C 1
ATOM 664 O O . ASN A 1 83 ? -7.639 5.666 5.035 1.00 96.81 83 ASN A O 1
ATOM 668 N N . THR A 1 84 ? -5.593 4.955 4.448 1.00 96.38 84 THR A N 1
ATOM 669 C CA . THR A 1 84 ? -4.957 5.372 5.703 1.00 96.38 84 THR A CA 1
ATOM 670 C C . THR A 1 84 ? -4.985 6.891 5.898 1.00 96.38 84 THR A C 1
ATOM 672 O O . THR A 1 84 ? -5.179 7.332 7.027 1.00 96.38 84 THR A O 1
ATOM 675 N N . GLN A 1 85 ? -4.921 7.703 4.835 1.00 96.38 85 GLN A N 1
ATOM 676 C CA . GLN A 1 85 ? -5.098 9.161 4.935 1.00 96.38 85 GLN A CA 1
ATOM 677 C C . GLN A 1 85 ? -6.484 9.517 5.472 1.00 96.38 85 GLN A C 1
ATOM 679 O O . GLN A 1 85 ? -6.608 10.375 6.344 1.00 96.38 85 GLN A O 1
ATOM 684 N N . THR A 1 86 ? -7.525 8.841 4.977 1.00 96.00 86 THR A N 1
ATOM 685 C CA . THR A 1 86 ? -8.899 9.024 5.464 1.00 96.00 86 THR A CA 1
ATOM 686 C C . THR A 1 86 ? -9.008 8.637 6.934 1.00 96.00 86 THR A C 1
ATOM 688 O O . THR A 1 86 ? -9.601 9.383 7.709 1.00 96.00 86 THR A O 1
ATOM 691 N N . ALA A 1 87 ? -8.388 7.523 7.337 1.00 97.00 87 ALA A N 1
ATOM 692 C CA . ALA A 1 87 ? -8.370 7.093 8.732 1.00 97.00 87 ALA A CA 1
ATOM 693 C C . ALA A 1 87 ? -7.721 8.140 9.650 1.00 97.00 87 ALA A C 1
ATOM 695 O O . ALA A 1 87 ? -8.338 8.549 10.629 1.00 97.00 87 ALA A O 1
ATOM 696 N N . PHE A 1 88 ? -6.527 8.637 9.313 1.00 97.25 88 PHE A N 1
ATOM 697 C CA . PHE A 1 88 ? -5.868 9.664 10.126 1.00 97.25 88 PHE A CA 1
ATOM 698 C C . PHE A 1 88 ? -6.655 10.976 10.157 1.00 97.25 88 PHE A C 1
ATOM 700 O O . PHE A 1 88 ? -6.877 11.508 11.235 1.00 97.25 88 PHE A O 1
ATOM 707 N N . ARG A 1 89 ? -7.171 11.463 9.020 1.00 95.75 89 ARG A N 1
ATOM 708 C CA . ARG A 1 89 ? -8.003 12.684 8.999 1.00 95.75 89 ARG A CA 1
ATOM 709 C C . ARG A 1 89 ? -9.260 12.565 9.853 1.00 95.75 89 ARG A C 1
ATOM 711 O O . ARG A 1 89 ? -9.719 13.561 10.398 1.00 95.75 89 ARG A O 1
ATOM 718 N N . LYS A 1 90 ? -9.865 11.376 9.899 1.00 96.31 90 LYS A N 1
ATOM 719 C CA . LYS A 1 90 ? -11.121 11.155 10.619 1.00 96.31 90 LYS A CA 1
ATOM 720 C C . LYS A 1 90 ? -10.907 10.993 12.119 1.00 96.31 90 LYS A C 1
ATOM 722 O O . LYS A 1 90 ? -11.746 11.441 12.894 1.00 96.31 90 LYS A O 1
ATOM 727 N N . PHE A 1 91 ? -9.833 10.311 12.502 1.00 96.81 91 PHE A N 1
ATOM 728 C CA . PHE A 1 91 ? -9.622 9.834 13.867 1.00 96.81 91 PHE A CA 1
ATOM 729 C C . PHE A 1 91 ? -8.525 10.584 14.625 1.00 96.81 91 PHE A C 1
ATOM 731 O O . PHE A 1 91 ? -8.286 10.303 15.797 1.00 96.81 91 PHE A O 1
ATOM 738 N N . THR A 1 92 ? -7.858 11.541 13.984 1.00 95.69 92 THR A N 1
ATOM 739 C CA . THR A 1 92 ? -6.869 12.408 14.622 1.00 95.69 92 THR A CA 1
ATOM 740 C C . THR A 1 92 ? -7.044 13.860 14.171 1.00 95.69 92 THR A C 1
ATOM 742 O O . THR A 1 92 ? -7.811 14.165 13.262 1.00 95.69 92 THR A O 1
ATOM 745 N N . ASN A 1 93 ? -6.302 14.773 14.803 1.00 94.06 93 ASN A N 1
ATOM 746 C CA . ASN A 1 93 ? -6.301 16.199 14.463 1.00 94.06 93 ASN A CA 1
ATOM 747 C C . ASN A 1 93 ? -5.195 16.581 13.458 1.00 94.06 93 ASN A C 1
ATOM 749 O O . ASN A 1 93 ? -4.861 17.762 13.324 1.00 94.06 93 ASN A O 1
ATOM 753 N N . PHE A 1 94 ? -4.581 15.610 12.768 1.00 95.00 94 PHE A N 1
ATOM 754 C CA . PHE A 1 94 ? -3.514 15.915 11.814 1.00 95.00 94 PHE A CA 1
ATOM 755 C C . PHE A 1 94 ? -4.066 16.633 10.584 1.00 95.00 94 PHE A C 1
ATOM 757 O O . PHE A 1 94 ? -4.912 16.117 9.857 1.00 95.00 94 PHE A O 1
ATOM 764 N N . ARG A 1 95 ? -3.525 17.825 10.316 1.00 93.44 95 ARG A N 1
ATOM 765 C CA . ARG A 1 95 ? -3.825 18.581 9.091 1.00 93.44 95 ARG A CA 1
ATOM 766 C C . ARG A 1 95 ? -3.108 17.993 7.880 1.00 93.44 95 ARG A C 1
ATOM 768 O O . ARG A 1 95 ? -3.694 17.883 6.807 1.00 93.44 95 ARG A O 1
ATOM 775 N N . ASN A 1 96 ? -1.846 17.606 8.063 1.00 96.50 96 ASN A N 1
ATOM 776 C CA . ASN A 1 96 ? -1.072 16.895 7.058 1.00 96.50 96 ASN A CA 1
ATOM 777 C C . ASN A 1 96 ? -1.086 15.400 7.384 1.00 96.50 96 ASN A C 1
ATOM 779 O O . ASN A 1 96 ? -0.728 15.003 8.484 1.00 96.50 96 ASN A O 1
ATOM 783 N N . VAL A 1 97 ? -1.511 14.580 6.429 1.00 96.75 97 VAL A N 1
ATOM 784 C CA . VAL A 1 97 ? -1.583 13.119 6.573 1.00 96.75 97 VAL A CA 1
ATOM 785 C C . VAL A 1 97 ? -0.782 12.412 5.488 1.00 96.75 97 VAL A C 1
ATOM 787 O O . VAL A 1 97 ? -1.082 11.266 5.170 1.00 96.75 97 VAL A O 1
ATOM 790 N N . SER A 1 98 ? 0.195 13.089 4.878 1.00 95.69 98 SER A N 1
ATOM 791 C CA . SER A 1 98 ? 1.144 12.407 4.003 1.00 95.69 98 SER A CA 1
ATOM 792 C C . SER A 1 98 ? 1.923 11.358 4.794 1.00 95.69 98 SER A C 1
ATOM 794 O O . SER A 1 98 ? 2.183 11.531 5.988 1.00 95.69 98 SER A O 1
ATOM 796 N N . LEU A 1 99 ? 2.300 10.272 4.121 1.00 94.44 99 LEU A N 1
ATOM 797 C CA . LEU A 1 99 ? 3.055 9.184 4.731 1.00 94.44 99 LEU A CA 1
ATOM 798 C C . LEU A 1 99 ? 4.349 9.702 5.376 1.00 94.44 99 LEU A C 1
ATOM 800 O O . LEU A 1 99 ? 4.556 9.482 6.565 1.00 94.44 99 LEU A O 1
ATOM 804 N N . ASP A 1 100 ? 5.123 10.505 4.640 1.00 94.50 100 ASP A N 1
ATOM 805 C CA . ASP A 1 100 ? 6.349 11.149 5.134 1.00 94.50 100 ASP A CA 1
ATOM 806 C C . ASP A 1 100 ? 6.118 11.992 6.403 1.00 94.50 100 ASP A C 1
ATOM 808 O O . ASP A 1 100 ? 6.895 11.916 7.357 1.00 94.50 100 ASP A O 1
ATOM 812 N N . HIS A 1 101 ? 5.030 12.773 6.458 1.00 96.19 101 HIS A N 1
ATOM 813 C CA . HIS A 1 101 ? 4.724 13.578 7.640 1.00 96.19 101 HIS A CA 1
ATOM 814 C C . HIS A 1 101 ? 4.413 12.701 8.852 1.00 96.19 101 HIS A C 1
ATOM 816 O O . HIS A 1 101 ? 4.954 12.931 9.934 1.00 96.19 101 HIS A O 1
ATOM 822 N N . LEU A 1 102 ? 3.550 11.698 8.674 1.00 97.25 102 LEU A N 1
ATOM 823 C CA . LEU A 1 102 ? 3.147 10.797 9.751 1.00 97.25 102 LEU A CA 1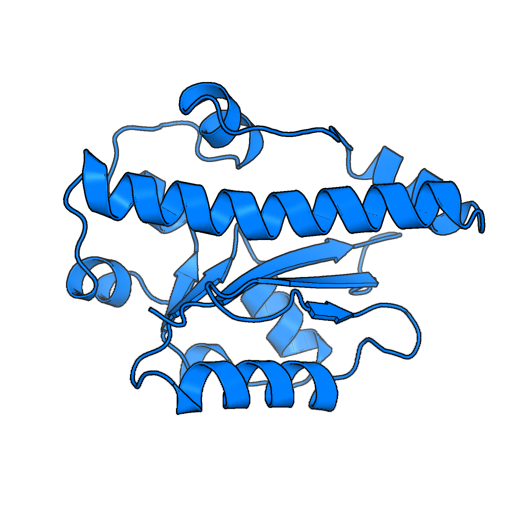
ATOM 824 C C . LEU A 1 102 ? 4.340 9.981 10.262 1.00 97.25 102 LEU A C 1
ATOM 826 O O . LEU A 1 102 ? 4.510 9.821 11.466 1.00 97.25 102 LEU A O 1
ATOM 830 N N . GLU A 1 103 ? 5.203 9.505 9.372 1.00 96.50 103 GLU A N 1
ATOM 831 C CA . GLU A 1 103 ? 6.407 8.767 9.748 1.00 96.50 103 GLU A CA 1
ATOM 832 C C . GLU A 1 103 ? 7.379 9.608 10.559 1.00 96.50 103 GLU A C 1
ATOM 834 O O . GLU A 1 103 ? 7.830 9.156 11.609 1.00 96.50 103 GLU A O 1
ATOM 839 N N . LYS A 1 104 ? 7.660 10.841 10.122 1.00 96.44 104 LYS A N 1
ATOM 840 C CA . LYS A 1 104 ? 8.499 11.776 10.881 1.00 96.44 104 LYS A CA 1
ATOM 841 C C . LYS A 1 104 ? 7.886 12.089 12.239 1.00 96.44 104 LYS A C 1
ATOM 843 O O . LYS A 1 104 ? 8.597 12.074 13.238 1.00 96.44 104 LYS A O 1
ATOM 848 N N . HIS A 1 105 ? 6.576 12.335 12.280 1.00 96.75 105 HIS A N 1
ATOM 849 C CA . HIS A 1 105 ? 5.864 12.642 13.517 1.00 96.75 105 HIS A CA 1
ATOM 850 C C . HIS A 1 105 ? 5.962 11.502 14.539 1.00 96.75 105 HIS A C 1
ATOM 852 O O . HIS A 1 105 ? 6.245 11.748 15.708 1.00 96.75 105 HIS A O 1
ATOM 858 N N . PHE A 1 106 ? 5.776 10.257 14.097 1.00 97.25 106 PHE A N 1
ATOM 859 C CA . PHE A 1 106 ? 5.811 9.076 14.963 1.00 97.25 106 PHE A CA 1
ATOM 860 C C . PHE A 1 106 ? 7.199 8.424 15.084 1.00 97.25 106 PHE A C 1
ATOM 862 O O . PHE A 1 106 ? 7.317 7.344 15.665 1.00 97.25 106 PHE A O 1
ATOM 869 N N . GLY A 1 107 ? 8.250 9.037 14.529 1.00 96.81 107 GLY A N 1
ATOM 870 C CA . GLY A 1 107 ? 9.611 8.495 14.564 1.00 96.81 107 GLY A CA 1
ATOM 871 C C . GLY A 1 107 ? 9.738 7.116 13.906 1.00 96.81 107 GLY A C 1
ATOM 872 O O . GLY A 1 107 ? 10.497 6.268 14.381 1.00 96.81 107 GLY A O 1
ATOM 873 N N . LEU A 1 108 ? 8.968 6.852 12.846 1.00 96.81 108 LEU A N 1
ATOM 874 C CA . LEU A 1 108 ? 9.027 5.578 12.136 1.00 96.81 108 LEU A CA 1
ATOM 875 C C . LEU A 1 108 ? 10.336 5.472 11.343 1.00 96.81 108 LEU A C 1
ATOM 877 O O . LEU A 1 108 ? 10.733 6.428 10.677 1.00 96.81 108 LEU A O 1
ATOM 881 N N . PRO A 1 109 ? 11.020 4.316 11.387 1.00 94.44 109 PRO A N 1
ATOM 882 C CA . PRO A 1 109 ? 12.296 4.175 10.713 1.00 94.44 109 PRO A CA 1
ATOM 883 C C . PRO A 1 109 ? 12.084 4.094 9.200 1.00 94.44 109 PRO A C 1
ATOM 885 O O . PRO A 1 109 ? 11.236 3.336 8.717 1.00 94.44 109 PRO A O 1
ATOM 888 N N . ARG A 1 110 ? 12.910 4.842 8.475 1.00 93.69 110 ARG A N 1
ATOM 889 C CA . ARG A 1 110 ? 12.984 4.876 7.016 1.00 93.69 110 ARG A CA 1
ATOM 890 C C . ARG A 1 110 ? 14.455 4.923 6.626 1.00 93.69 110 ARG A C 1
ATOM 892 O O . ARG A 1 110 ? 15.200 5.747 7.158 1.00 93.69 110 ARG A O 1
ATOM 899 N N . ARG A 1 111 ? 14.886 4.020 5.749 1.00 94.00 111 ARG A N 1
ATOM 900 C CA . ARG A 1 111 ? 16.261 4.006 5.235 1.00 94.00 111 ARG A CA 1
ATOM 901 C C . ARG A 1 111 ? 16.360 4.797 3.945 1.00 94.00 111 ARG A C 1
ATOM 903 O O . ARG A 1 111 ? 17.361 5.472 3.725 1.00 94.00 111 ARG A O 1
ATOM 910 N N . HIS A 1 112 ? 15.329 4.697 3.111 1.00 91.38 112 HIS A N 1
ATOM 911 C CA . HIS A 1 112 ? 15.311 5.284 1.780 1.00 91.38 112 HIS A CA 1
ATOM 912 C C . HIS A 1 112 ? 14.266 6.396 1.712 1.00 91.38 112 HIS A C 1
ATOM 914 O O . HIS A 1 112 ? 13.098 6.194 2.039 1.00 91.38 112 HIS A O 1
ATOM 920 N N . ILE A 1 113 ? 14.690 7.580 1.277 1.00 91.62 113 ILE A N 1
ATOM 921 C CA . ILE A 1 113 ? 13.806 8.704 0.965 1.00 91.62 113 ILE A CA 1
ATOM 922 C C . ILE A 1 113 ? 13.946 8.928 -0.535 1.00 91.62 113 ILE A C 1
ATOM 924 O O . ILE A 1 113 ? 14.984 9.409 -0.979 1.00 91.62 113 ILE A O 1
ATOM 928 N N . LEU A 1 114 ? 12.936 8.514 -1.297 1.00 93.81 114 LEU A N 1
ATOM 929 C CA . LEU A 1 114 ? 12.905 8.636 -2.750 1.00 93.81 114 LEU A CA 1
ATOM 930 C C . LEU A 1 114 ? 11.727 9.522 -3.154 1.00 93.81 114 LEU A C 1
ATOM 932 O O . LEU A 1 114 ? 10.619 9.366 -2.641 1.00 93.81 114 LEU A O 1
ATOM 936 N N . SER A 1 115 ? 11.975 10.465 -4.057 1.00 92.31 115 SER A N 1
ATOM 937 C CA . SER A 1 115 ? 10.930 11.170 -4.796 1.00 92.31 115 SER A CA 1
ATOM 938 C C . SER A 1 115 ? 10.462 10.340 -5.996 1.00 92.31 115 SER A C 1
ATOM 940 O O . SER A 1 115 ? 11.127 9.387 -6.398 1.00 92.31 115 SER A O 1
ATOM 942 N N . ALA A 1 116 ? 9.351 10.734 -6.626 1.00 89.81 116 ALA A N 1
ATOM 943 C CA . ALA A 1 116 ? 8.896 10.099 -7.868 1.00 89.81 116 ALA A CA 1
ATOM 944 C C . ALA A 1 116 ? 9.980 10.128 -8.966 1.00 89.81 116 ALA A C 1
ATOM 946 O O . ALA A 1 116 ? 10.186 9.135 -9.657 1.00 89.81 116 ALA A O 1
ATOM 947 N N . THR A 1 117 ? 10.728 11.233 -9.069 1.00 92.31 117 THR A N 1
ATOM 948 C CA . THR A 1 117 ? 11.851 11.362 -10.007 1.00 92.31 117 THR A CA 1
ATOM 949 C C . THR A 1 117 ? 12.976 10.380 -9.685 1.00 92.31 117 THR A C 1
ATOM 951 O O . THR A 1 117 ? 13.530 9.770 -10.597 1.00 92.31 117 THR A O 1
ATOM 954 N N . ASP A 1 118 ? 13.306 10.188 -8.404 1.00 94.62 118 ASP A N 1
ATOM 955 C CA . ASP A 1 118 ? 14.339 9.224 -8.006 1.00 94.62 118 ASP A CA 1
ATOM 956 C C . ASP A 1 118 ? 13.915 7.796 -8.352 1.00 94.62 118 ASP A C 1
ATOM 958 O O . ASP A 1 118 ? 14.719 7.017 -8.857 1.00 94.62 118 ASP A O 1
ATOM 962 N N . ILE A 1 119 ? 12.643 7.459 -8.125 1.00 93.88 119 ILE A N 1
ATOM 963 C CA . ILE A 1 119 ? 12.078 6.151 -8.473 1.00 93.88 119 ILE A CA 1
ATOM 964 C C . ILE A 1 119 ? 12.172 5.916 -9.982 1.00 93.88 119 ILE A C 1
ATOM 966 O O . ILE A 1 119 ? 12.663 4.863 -10.391 1.00 93.88 119 ILE A O 1
ATOM 970 N N . ASP A 1 120 ? 11.777 6.894 -10.801 1.00 92.94 120 ASP A N 1
ATOM 971 C CA . ASP A 1 120 ? 11.894 6.823 -12.261 1.00 92.94 120 ASP A CA 1
ATOM 972 C C . ASP A 1 120 ? 13.346 6.578 -12.695 1.00 92.94 120 ASP A C 1
ATOM 974 O O . ASP A 1 120 ? 13.624 5.635 -13.442 1.00 92.94 120 ASP A O 1
ATOM 978 N N . VAL A 1 121 ? 14.290 7.382 -12.198 1.00 94.00 121 VAL A N 1
ATOM 979 C CA . VAL A 1 121 ? 15.714 7.285 -12.556 1.00 94.00 121 VAL A CA 1
ATOM 980 C C . VAL A 1 121 ? 16.305 5.940 -12.130 1.00 94.00 121 VAL A C 1
ATOM 982 O O . VAL A 1 121 ? 16.902 5.239 -12.947 1.00 94.00 121 VAL A O 1
ATOM 985 N N . LEU A 1 122 ? 16.115 5.545 -10.870 1.00 95.38 122 LEU A N 1
ATOM 986 C CA . LEU A 1 122 ? 16.681 4.311 -10.320 1.00 95.38 122 LEU A CA 1
ATOM 987 C C . LEU A 1 122 ? 16.067 3.063 -10.957 1.00 95.38 122 LEU A C 1
ATOM 989 O O . LEU A 1 122 ? 16.742 2.047 -11.129 1.00 95.38 122 LEU A O 1
ATOM 993 N N . TRP A 1 123 ? 14.782 3.107 -11.305 1.00 94.38 123 TRP A N 1
ATOM 994 C CA . TRP A 1 123 ? 14.126 1.963 -11.918 1.00 94.38 123 TRP A CA 1
ATOM 995 C C . TRP A 1 123 ? 14.531 1.773 -13.380 1.00 94.38 123 TRP A C 1
ATOM 997 O O . TRP A 1 123 ? 14.755 0.641 -13.820 1.00 94.38 123 TRP A O 1
ATOM 1007 N N . THR A 1 124 ? 14.643 2.873 -14.127 1.00 92.25 124 THR A N 1
ATOM 1008 C CA . THR A 1 124 ? 14.963 2.857 -15.562 1.00 92.25 124 THR A CA 1
ATOM 1009 C C . THR A 1 124 ? 16.455 2.720 -15.858 1.00 92.25 124 THR A C 1
ATOM 1011 O O . THR A 1 124 ? 16.805 2.359 -16.980 1.00 92.25 124 THR A O 1
ATOM 1014 N N . SER A 1 125 ? 17.337 2.897 -14.866 1.00 93.25 125 SER A N 1
ATOM 1015 C CA . SER A 1 125 ? 18.793 2.766 -15.041 1.00 93.25 125 SER A CA 1
ATOM 1016 C C . SER A 1 125 ? 19.248 1.374 -15.506 1.00 93.25 125 SER A C 1
ATOM 1018 O O . SER A 1 125 ? 20.372 1.206 -15.977 1.00 93.25 125 SER A O 1
ATOM 1020 N N . GLY A 1 126 ? 18.405 0.347 -15.342 1.00 86.31 126 GLY A N 1
ATOM 1021 C CA . GLY A 1 126 ? 18.746 -1.049 -15.631 1.00 86.31 126 GLY A CA 1
ATOM 1022 C C . GLY A 1 126 ? 19.711 -1.673 -14.614 1.00 86.31 126 GLY A C 1
ATOM 1023 O O . GLY A 1 126 ? 19.996 -2.871 -14.688 1.00 86.31 126 GLY A O 1
ATOM 1024 N N . ASN A 1 127 ? 20.181 -0.903 -13.628 1.00 95.69 127 ASN A N 1
ATOM 1025 C CA . ASN A 1 127 ? 21.084 -1.370 -12.588 1.00 95.69 127 ASN A CA 1
ATOM 1026 C C . ASN A 1 127 ? 20.319 -2.159 -11.512 1.00 95.69 127 ASN A C 1
ATOM 1028 O O . ASN A 1 127 ? 19.308 -1.723 -10.962 1.00 95.69 127 ASN A O 1
ATOM 1032 N N . ARG A 1 128 ? 20.825 -3.348 -11.168 1.00 94.81 128 ARG A N 1
ATOM 1033 C CA . ARG A 1 128 ? 20.196 -4.224 -10.169 1.00 94.81 128 ARG A CA 1
ATOM 1034 C C . ARG A 1 128 ? 20.192 -3.624 -8.758 1.00 94.81 128 ARG A C 1
ATOM 1036 O O . ARG A 1 128 ? 19.257 -3.888 -8.003 1.00 94.81 128 ARG A O 1
ATOM 1043 N N . THR A 1 129 ? 21.231 -2.886 -8.386 1.00 96.00 129 THR A N 1
ATOM 1044 C CA . THR A 1 129 ? 21.353 -2.233 -7.077 1.00 96.00 129 THR A CA 1
ATOM 1045 C C . THR A 1 129 ? 20.349 -1.093 -6.952 1.00 96.00 129 THR A C 1
ATOM 1047 O O . THR A 1 129 ? 19.630 -1.044 -5.957 1.00 96.00 129 THR A O 1
ATOM 1050 N N . ASP A 1 130 ? 20.212 -0.270 -7.989 1.00 96.19 130 ASP A N 1
ATOM 1051 C CA . ASP A 1 130 ? 19.251 0.839 -8.023 1.00 96.19 130 ASP A CA 1
ATOM 1052 C C . ASP A 1 130 ? 17.812 0.318 -7.933 1.00 96.19 130 ASP A C 1
ATOM 1054 O O . ASP A 1 130 ? 17.039 0.717 -7.062 1.00 96.19 130 ASP A O 1
ATOM 1058 N N . ARG A 1 131 ? 17.469 -0.697 -8.739 1.00 95.00 131 ARG A N 1
ATOM 1059 C CA . ARG A 1 131 ? 16.154 -1.353 -8.657 1.00 95.00 131 ARG A CA 1
ATOM 1060 C C . ARG A 1 131 ? 15.901 -1.969 -7.285 1.00 95.00 131 ARG A C 1
ATOM 1062 O O . ARG A 1 131 ? 14.778 -1.932 -6.787 1.00 95.00 131 ARG A O 1
ATOM 1069 N N . ARG A 1 132 ? 16.930 -2.537 -6.647 1.00 96.12 132 ARG A N 1
ATOM 1070 C CA . ARG A 1 132 ? 16.819 -3.065 -5.282 1.00 96.12 132 ARG A CA 1
ATOM 1071 C C . ARG A 1 132 ? 16.511 -1.956 -4.276 1.00 96.12 132 ARG A C 1
ATOM 1073 O O . ARG A 1 132 ? 15.732 -2.213 -3.366 1.00 96.12 132 ARG A O 1
ATOM 1080 N N . GLN A 1 133 ? 17.077 -0.764 -4.431 1.00 96.69 133 GLN A N 1
ATOM 1081 C CA . GLN A 1 133 ? 16.781 0.376 -3.565 1.00 96.69 133 GLN A CA 1
ATOM 1082 C C . GLN A 1 133 ? 15.305 0.782 -3.650 1.00 96.69 133 GLN A C 1
ATOM 1084 O O . GLN A 1 133 ? 14.661 0.923 -2.613 1.00 96.69 133 GLN A O 1
ATOM 1089 N N . VAL A 1 134 ? 14.740 0.853 -4.860 1.00 96.38 134 VAL A N 1
ATOM 1090 C CA . VAL A 1 134 ? 13.301 1.119 -5.061 1.00 96.38 134 VAL A CA 1
ATOM 1091 C C . VAL A 1 134 ? 12.438 0.023 -4.422 1.00 96.38 134 VAL A C 1
ATOM 1093 O O . VAL A 1 134 ? 11.451 0.303 -3.748 1.00 96.38 134 VAL A O 1
ATOM 1096 N N . LEU A 1 135 ? 12.831 -1.248 -4.561 1.00 96.38 135 LEU A N 1
ATOM 1097 C CA . LEU A 1 135 ? 12.126 -2.353 -3.904 1.00 96.38 135 LEU A CA 1
ATOM 1098 C C . LEU A 1 135 ? 12.232 -2.286 -2.373 1.00 96.38 135 LEU A C 1
ATOM 1100 O O . LEU A 1 135 ? 11.291 -2.661 -1.678 1.00 96.38 135 LEU A O 1
ATOM 1104 N N . GLU A 1 136 ? 13.362 -1.861 -1.816 1.00 96.50 136 GLU A N 1
ATOM 1105 C CA . GLU A 1 136 ? 13.486 -1.665 -0.370 1.00 96.50 136 GLU A CA 1
ATOM 1106 C C . GLU A 1 136 ? 12.589 -0.510 0.101 1.00 96.50 136 GLU A C 1
ATOM 1108 O O . GLU A 1 136 ? 11.860 -0.703 1.070 1.00 96.50 136 GLU A O 1
ATOM 1113 N N . TYR A 1 137 ? 12.554 0.609 -0.629 1.00 96.75 137 TYR A N 1
ATOM 1114 C CA . TYR A 1 137 ? 11.660 1.747 -0.377 1.00 96.75 137 TYR A CA 1
ATOM 1115 C C . TYR A 1 137 ? 10.174 1.342 -0.356 1.00 96.75 137 TYR A C 1
ATOM 1117 O O . TYR A 1 137 ? 9.523 1.461 0.678 1.00 96.75 137 TYR A O 1
ATOM 1125 N N . ASN A 1 138 ? 9.664 0.731 -1.431 1.00 96.69 138 ASN A N 1
ATOM 1126 C CA . ASN A 1 138 ? 8.264 0.282 -1.518 1.00 96.69 138 ASN A CA 1
ATOM 1127 C C . ASN A 1 138 ? 7.892 -0.716 -0.399 1.00 96.69 138 ASN A C 1
ATOM 1129 O O . ASN A 1 138 ? 6.759 -0.780 0.090 1.00 96.69 138 ASN A O 1
ATOM 1133 N N . HIS A 1 139 ? 8.858 -1.529 0.040 1.00 95.81 139 HIS A N 1
ATOM 1134 C CA . HIS A 1 139 ? 8.640 -2.426 1.167 1.00 95.81 139 HIS A CA 1
ATOM 1135 C C . HIS A 1 139 ? 8.552 -1.683 2.509 1.00 95.81 139 HIS A C 1
ATOM 1137 O O . HIS A 1 139 ? 7.728 -2.061 3.351 1.00 95.81 139 HIS A O 1
ATOM 1143 N N . GLU A 1 140 ? 9.389 -0.664 2.717 1.00 95.94 140 GLU A N 1
ATOM 1144 C CA . GLU A 1 140 ? 9.336 0.208 3.894 1.00 95.94 140 GLU A CA 1
ATOM 1145 C C . GLU A 1 140 ? 7.982 0.909 3.993 1.00 95.94 140 GLU A C 1
ATOM 1147 O O . GLU A 1 140 ? 7.385 0.881 5.070 1.00 95.94 140 GLU A O 1
ATOM 1152 N N . ASP A 1 141 ? 7.436 1.397 2.879 1.00 96.62 141 ASP A N 1
ATOM 1153 C CA . ASP A 1 141 ? 6.119 2.042 2.823 1.00 96.62 141 ASP A CA 1
ATOM 1154 C C . ASP A 1 141 ? 5.004 1.086 3.274 1.00 96.62 141 ASP A C 1
ATOM 1156 O O . ASP A 1 141 ? 4.246 1.385 4.205 1.00 96.62 141 ASP A O 1
ATOM 1160 N N . CYS A 1 142 ? 4.976 -0.143 2.744 1.00 96.56 142 CYS A N 1
ATOM 1161 C CA . CYS A 1 142 ? 4.046 -1.184 3.204 1.00 96.56 142 CYS A CA 1
ATOM 1162 C C . CYS A 1 142 ? 4.168 -1.466 4.716 1.00 96.56 142 CYS A C 1
ATOM 1164 O O . CYS A 1 142 ? 3.171 -1.666 5.419 1.00 96.56 142 CYS A O 1
ATOM 1166 N N . MET A 1 143 ? 5.397 -1.529 5.237 1.00 95.69 143 MET A N 1
ATOM 1167 C CA . MET A 1 143 ? 5.646 -1.785 6.657 1.00 95.69 143 MET A CA 1
ATOM 1168 C C . MET A 1 143 ? 5.248 -0.604 7.540 1.00 95.69 143 MET A C 1
ATOM 1170 O O . MET A 1 143 ? 4.703 -0.805 8.631 1.00 95.69 143 MET A O 1
ATOM 1174 N N . ASN A 1 144 ? 5.512 0.618 7.097 1.00 96.69 144 ASN A N 1
ATOM 1175 C CA . ASN A 1 144 ? 5.174 1.822 7.835 1.00 96.69 144 ASN A CA 1
ATOM 1176 C C . ASN A 1 144 ? 3.665 2.032 7.872 1.00 96.69 144 ASN A C 1
ATOM 1178 O O . ASN A 1 144 ? 3.147 2.369 8.934 1.00 96.69 144 ASN A O 1
ATOM 1182 N N . LEU A 1 145 ? 2.925 1.661 6.824 1.00 96.94 145 LEU A N 1
ATOM 1183 C CA . LEU A 1 145 ? 1.463 1.603 6.884 1.00 96.94 145 LEU A CA 1
ATOM 1184 C C . LEU A 1 145 ? 0.956 0.663 7.984 1.00 96.94 145 LEU A C 1
ATOM 1186 O O . LEU A 1 145 ? 0.046 1.020 8.736 1.00 96.94 145 LEU A O 1
ATOM 1190 N N . TRP A 1 146 ? 1.573 -0.510 8.147 1.00 96.06 146 TRP A N 1
ATOM 1191 C CA . TRP A 1 146 ? 1.244 -1.402 9.262 1.00 96.06 146 TRP A CA 1
ATOM 1192 C C . TRP A 1 146 ? 1.526 -0.762 10.623 1.00 96.06 146 TRP A C 1
ATOM 1194 O O . TRP A 1 146 ? 0.687 -0.846 11.526 1.00 96.06 146 TRP A O 1
ATOM 1204 N N . ARG A 1 147 ? 2.681 -0.106 10.783 1.00 96.56 147 ARG A N 1
ATOM 1205 C CA . ARG A 1 147 ? 3.045 0.591 12.029 1.00 96.56 147 ARG A CA 1
ATOM 1206 C C . ARG A 1 147 ? 2.059 1.714 12.342 1.00 96.56 147 ARG A C 1
ATOM 1208 O O . ARG A 1 147 ? 1.558 1.771 13.460 1.00 96.56 147 ARG A O 1
ATOM 1215 N N . LEU A 1 148 ? 1.702 2.522 11.349 1.00 97.38 148 LEU A N 1
ATOM 1216 C CA . LEU A 1 148 ? 0.745 3.618 11.476 1.00 97.38 148 LEU A CA 1
ATOM 1217 C C . LEU A 1 148 ? -0.651 3.135 11.882 1.00 97.38 148 LEU A C 1
ATOM 1219 O O . LEU A 1 148 ? -1.248 3.682 12.807 1.00 97.38 148 LEU A O 1
ATOM 1223 N N . ILE A 1 149 ? -1.167 2.063 11.272 1.00 97.00 149 ILE A N 1
ATOM 1224 C CA . ILE A 1 149 ? -2.452 1.487 11.698 1.00 97.00 149 ILE A CA 1
ATOM 1225 C C . ILE A 1 149 ? -2.370 0.920 13.118 1.00 97.00 149 ILE A C 1
ATOM 1227 O O . ILE A 1 149 ? -3.344 0.987 13.870 1.00 97.00 149 ILE A O 1
ATOM 1231 N N . ARG A 1 150 ? -1.223 0.373 13.531 1.00 95.81 150 ARG A N 1
ATOM 1232 C CA . ARG A 1 150 ? -1.033 -0.048 14.925 1.00 95.81 150 ARG A CA 1
ATOM 1233 C C . ARG A 1 150 ? -1.010 1.125 15.896 1.00 95.81 150 ARG A C 1
ATOM 1235 O O . ARG A 1 150 ? -1.542 0.960 16.989 1.00 95.81 150 ARG A O 1
ATOM 1242 N N . ILE A 1 151 ? -0.433 2.256 15.504 1.00 96.81 151 ILE A N 1
ATOM 1243 C CA . ILE A 1 151 ? -0.443 3.500 16.278 1.00 96.81 151 ILE A CA 1
ATOM 1244 C C . ILE A 1 151 ? -1.877 4.009 16.423 1.00 96.81 151 ILE A C 1
ATOM 1246 O O . ILE A 1 151 ? -2.335 4.162 17.549 1.00 96.81 151 ILE A O 1
ATOM 1250 N N . LEU A 1 152 ? -2.648 4.119 15.332 1.00 95.94 152 LEU A N 1
ATOM 1251 C CA . LEU A 1 152 ? -4.075 4.477 15.402 1.00 95.94 152 LEU A CA 1
ATOM 1252 C C . LEU A 1 152 ? -4.854 3.581 16.372 1.00 95.94 152 LEU A C 1
ATOM 1254 O O . LEU A 1 152 ? -5.601 4.066 17.216 1.00 95.94 152 LEU A O 1
ATOM 1258 N N . LYS A 1 153 ? -4.654 2.264 16.291 1.00 95.69 153 LYS A N 1
ATOM 1259 C CA . LYS A 1 153 ? -5.344 1.314 17.174 1.00 95.69 153 LYS A CA 1
ATOM 1260 C C . LYS A 1 153 ? -4.914 1.439 18.643 1.00 95.69 153 LYS A C 1
ATOM 1262 O O . LYS A 1 153 ? -5.730 1.203 19.525 1.00 95.69 153 LYS A O 1
ATOM 1267 N N . ARG A 1 154 ? -3.640 1.738 18.920 1.00 95.81 154 ARG A N 1
ATOM 1268 C CA . ARG A 1 154 ? -3.084 1.752 20.286 1.00 95.81 154 ARG A CA 1
ATOM 1269 C C . ARG A 1 154 ? -3.205 3.100 20.979 1.00 95.81 154 ARG A C 1
ATOM 1271 O O . ARG A 1 154 ? -3.618 3.137 22.128 1.00 95.81 154 ARG A O 1
ATOM 1278 N N . GLU A 1 155 ? -2.816 4.167 20.300 1.00 95.00 155 GLU A N 1
ATOM 1279 C CA . GLU A 1 155 ? -2.709 5.509 20.879 1.00 95.00 155 GLU A CA 1
ATOM 1280 C C . GLU A 1 155 ? -4.016 6.288 20.746 1.00 95.00 155 GLU A C 1
ATOM 1282 O O . GLU A 1 155 ? -4.356 7.070 21.627 1.00 95.00 155 GLU A O 1
ATOM 1287 N N . HIS A 1 156 ? -4.787 6.025 19.687 1.00 93.31 156 HIS A N 1
ATOM 1288 C CA . HIS A 1 156 ? -6.072 6.686 19.441 1.00 93.31 156 HIS A CA 1
ATOM 1289 C C . HIS A 1 156 ? -7.281 5.785 19.737 1.00 93.31 156 HIS A C 1
ATOM 1291 O O . HIS A 1 156 ? -8.415 6.190 19.510 1.00 93.31 156 HIS A O 1
ATOM 1297 N N . GLY A 1 157 ? -7.056 4.560 20.230 1.00 94.81 157 GLY A N 1
ATOM 1298 C CA . GLY A 1 157 ? -8.123 3.638 20.637 1.00 94.81 157 GLY A CA 1
ATOM 1299 C C . GLY A 1 157 ? -9.023 3.140 19.501 1.00 94.81 157 GLY A C 1
ATOM 1300 O O . GLY A 1 157 ? -10.090 2.593 19.773 1.00 94.81 157 GLY A O 1
ATOM 1301 N N . ILE A 1 158 ? -8.610 3.305 18.240 1.00 96.31 158 ILE A N 1
ATOM 1302 C CA . ILE A 1 158 ? -9.471 3.034 17.085 1.00 96.31 158 ILE A CA 1
ATOM 1303 C C . ILE A 1 158 ? -9.730 1.539 16.918 1.00 96.31 158 ILE A C 1
ATOM 1305 O O . ILE A 1 158 ? -8.819 0.708 16.844 1.00 96.31 158 ILE A O 1
ATOM 1309 N N . THR A 1 159 ? -11.004 1.192 16.797 1.00 94.94 159 THR A N 1
ATOM 1310 C CA . THR A 1 159 ? -11.493 -0.176 16.662 1.00 94.94 159 THR A CA 1
ATOM 1311 C C . THR A 1 159 ? -11.619 -0.607 15.199 1.00 94.94 159 THR A C 1
ATOM 1313 O O . THR A 1 159 ? -11.618 0.188 14.258 1.00 94.94 159 THR A O 1
ATOM 1316 N N . LYS A 1 160 ? -11.786 -1.917 14.971 1.00 92.88 160 LYS A N 1
ATOM 1317 C CA . LYS A 1 160 ? -12.121 -2.425 13.629 1.00 92.88 160 LYS A CA 1
ATOM 1318 C C . LYS A 1 160 ? -13.456 -1.896 13.112 1.00 92.88 160 LYS A C 1
ATOM 1320 O O . LYS A 1 160 ? -13.601 -1.742 11.905 1.00 92.88 160 LYS A O 1
ATOM 1325 N N . ALA A 1 161 ? -14.434 -1.706 13.997 1.00 94.94 161 ALA A N 1
ATOM 1326 C CA . ALA A 1 161 ? -15.762 -1.247 13.610 1.00 94.94 161 ALA A CA 1
ATOM 1327 C C . ALA A 1 161 ? -15.691 0.178 13.048 1.00 94.94 161 ALA A C 1
ATOM 1329 O O . ALA A 1 161 ? -16.268 0.452 12.000 1.00 94.94 161 ALA A O 1
ATOM 1330 N N . GLU A 1 162 ? -14.892 1.039 13.678 1.00 96.62 162 GLU A N 1
ATOM 1331 C CA . GLU A 1 162 ? -14.616 2.393 13.193 1.00 96.62 162 GLU A CA 1
ATOM 1332 C C . GLU A 1 162 ? -13.834 2.391 11.878 1.00 96.62 162 GLU A C 1
ATOM 1334 O O . GLU A 1 162 ? -14.182 3.115 10.954 1.00 96.62 162 GLU A O 1
ATOM 1339 N N . LEU A 1 163 ? -12.828 1.525 11.723 1.00 96.38 163 LEU A N 1
ATOM 1340 C CA . LEU A 1 163 ? -12.145 1.390 10.430 1.00 96.38 163 LEU A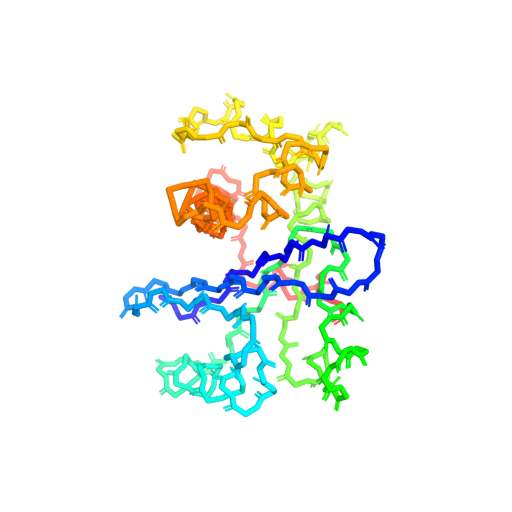 CA 1
ATOM 1341 C C . LEU A 1 163 ? -13.090 0.889 9.329 1.00 96.38 163 LEU A C 1
ATOM 1343 O O . LEU A 1 163 ? -12.964 1.295 8.179 1.00 96.38 163 LEU A O 1
ATOM 1347 N N . LYS A 1 164 ? -14.049 0.021 9.667 1.00 95.50 164 LYS A N 1
ATOM 1348 C CA . LYS A 1 164 ? -15.0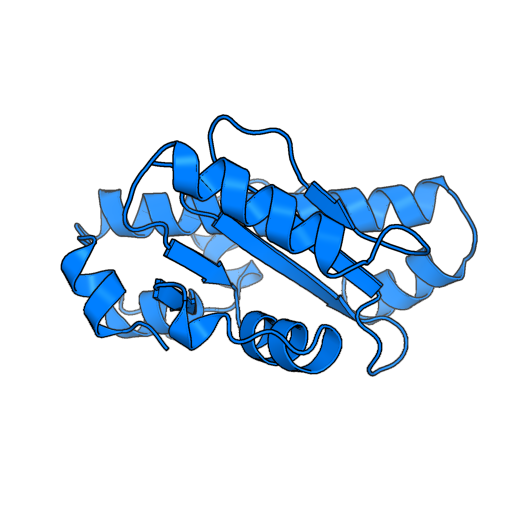49 -0.477 8.718 1.00 95.50 164 LYS A CA 1
ATOM 1349 C C . LYS A 1 164 ? -16.041 0.610 8.303 1.00 95.50 164 LYS A C 1
ATOM 1351 O O . LYS A 1 164 ? -16.482 0.592 7.160 1.00 95.50 164 LYS A O 1
ATOM 1356 N N . SER A 1 165 ? -16.381 1.550 9.187 1.00 96.12 165 SER A N 1
ATOM 1357 C CA . SER A 1 165 ? -17.333 2.625 8.867 1.00 96.12 165 SER A CA 1
ATOM 1358 C C . SER A 1 165 ? -16.789 3.646 7.864 1.00 96.12 165 SER A C 1
ATOM 1360 O O . SER A 1 165 ? -17.570 4.378 7.264 1.00 96.12 165 SER A O 1
ATOM 1362 N N . ILE A 1 166 ? -15.469 3.670 7.656 1.00 95.75 166 ILE A N 1
ATOM 1363 C CA . ILE A 1 166 ? -14.792 4.509 6.657 1.00 95.75 166 ILE A CA 1
ATOM 1364 C C . ILE A 1 166 ? -14.232 3.707 5.473 1.00 95.75 166 ILE A C 1
ATOM 1366 O O . ILE A 1 166 ? -13.433 4.241 4.699 1.00 95.75 166 ILE A O 1
ATOM 1370 N N . ALA A 1 167 ? -14.579 2.422 5.366 1.00 92.69 167 ALA A N 1
ATOM 1371 C CA . ALA A 1 167 ? -14.139 1.599 4.250 1.00 92.69 167 ALA A CA 1
ATOM 1372 C C . ALA A 1 167 ? -14.758 2.095 2.930 1.00 92.69 167 ALA A C 1
ATOM 1374 O O . ALA A 1 167 ? -15.885 2.591 2.910 1.00 92.69 167 ALA A O 1
ATOM 1375 N N . MET A 1 168 ? -13.980 1.990 1.854 1.00 86.94 168 MET A N 1
ATOM 1376 C CA . MET A 1 168 ? -14.309 2.438 0.496 1.00 86.94 168 MET A CA 1
ATOM 1377 C C . MET A 1 168 ? -15.034 1.382 -0.327 1.00 86.94 168 MET A C 1
ATOM 1379 O O . MET A 1 168 ? -14.724 0.187 -0.125 1.00 86.94 168 MET A O 1
#